Protein AF-A0A1V3XS95-F1 (afdb_monomer_lite)

pLDDT: mean 85.12, std 14.28, range [41.25, 98.44]

Foldseek 3Di:
DWDQPPWDQDPNFTDRQRLVFLLCVLLVQADPVVSGDGPPWDQVVVVVCVVVVNHDPDDGDTPVNVVLRVQQSVVVVVVDDPQVSSLVVCVVSVRPPPHDPPPDDYDDDPD

Structure (mmCIF, N/CA/C/O backbone):
data_AF-A0A1V3XS95-F1
#
_entry.id   AF-A0A1V3XS95-F1
#
loop_
_atom_site.group_PDB
_atom_site.id
_atom_site.type_symbol
_atom_site.label_atom_id
_atom_site.label_alt_id
_atom_site.label_comp_id
_atom_site.label_asym_id
_atom_site.label_entity_id
_atom_site.label_seq_id
_atom_site.pdbx_PDB_ins_code
_atom_site.Cartn_x
_atom_site.Cartn_y
_atom_site.Cartn_z
_atom_site.occupancy
_atom_site.B_iso_or_equiv
_atom_site.auth_seq_id
_atom_site.auth_comp_id
_atom_site.auth_asym_id
_atom_site.auth_atom_id
_atom_site.pdbx_PDB_model_num
ATOM 1 N N . MET A 1 1 ? 15.188 -8.512 -5.576 1.00 76.81 1 MET A N 1
ATOM 2 C CA . MET A 1 1 ? 14.268 -9.175 -4.629 1.00 76.81 1 MET A CA 1
ATOM 3 C C . MET A 1 1 ? 13.869 -8.161 -3.576 1.00 76.81 1 MET A C 1
ATOM 5 O O . MET A 1 1 ? 14.742 -7.409 -3.168 1.00 76.81 1 MET A O 1
ATOM 9 N N . VAL A 1 2 ? 12.596 -8.117 -3.190 1.00 85.25 2 VAL A N 1
ATOM 10 C CA . VAL A 1 2 ? 12.051 -7.158 -2.215 1.00 85.25 2 VAL A CA 1
ATOM 11 C C . VAL A 1 2 ? 11.585 -7.909 -0.972 1.00 85.25 2 VAL A C 1
ATOM 13 O O . VAL A 1 2 ? 10.981 -8.975 -1.107 1.00 85.25 2 VAL A O 1
ATOM 16 N N . ASN A 1 3 ? 11.908 -7.372 0.204 1.00 87.06 3 ASN A N 1
ATOM 17 C CA . ASN A 1 3 ? 11.528 -7.925 1.501 1.00 87.06 3 ASN A CA 1
ATOM 18 C C . ASN A 1 3 ? 9.997 -7.958 1.671 1.00 87.06 3 ASN A C 1
ATOM 20 O O . ASN A 1 3 ? 9.278 -7.140 1.104 1.00 87.06 3 ASN A O 1
ATOM 24 N N . ILE A 1 4 ? 9.523 -8.957 2.418 1.00 89.50 4 ILE A N 1
ATOM 25 C CA . ILE A 1 4 ? 8.105 -9.165 2.758 1.00 89.50 4 ILE A CA 1
ATOM 26 C C . ILE A 1 4 ? 7.895 -9.369 4.267 1.00 89.50 4 ILE A C 1
ATOM 28 O O . ILE A 1 4 ? 6.797 -9.717 4.694 1.00 89.50 4 ILE A O 1
ATOM 32 N N . GLY A 1 5 ? 8.952 -9.221 5.077 1.00 88.69 5 GLY A N 1
ATOM 33 C CA . GLY A 1 5 ? 8.897 -9.399 6.530 1.00 88.69 5 GLY A CA 1
ATOM 34 C C . GLY A 1 5 ? 8.003 -8.371 7.222 1.00 88.69 5 GLY A C 1
ATOM 35 O O . GLY A 1 5 ? 7.380 -8.698 8.226 1.00 88.69 5 GLY A O 1
ATOM 36 N N . ASP A 1 6 ? 7.877 -7.183 6.628 1.00 88.75 6 ASP A N 1
ATOM 37 C CA . ASP A 1 6 ? 7.039 -6.089 7.132 1.00 88.75 6 ASP A CA 1
ATOM 38 C C . ASP A 1 6 ? 5.622 -6.100 6.539 1.00 88.75 6 ASP A C 1
ATOM 40 O O . ASP A 1 6 ? 4.821 -5.192 6.774 1.00 88.75 6 ASP A O 1
ATOM 44 N N . ASP A 1 7 ? 5.278 -7.122 5.752 1.00 93.31 7 ASP A N 1
ATOM 45 C CA . ASP A 1 7 ? 3.938 -7.227 5.205 1.00 93.31 7 ASP A CA 1
ATOM 46 C C . ASP A 1 7 ? 2.920 -7.623 6.291 1.00 93.31 7 ASP A C 1
ATOM 48 O O . ASP A 1 7 ? 2.964 -8.729 6.844 1.00 93.31 7 ASP A O 1
ATOM 52 N N . ALA A 1 8 ? 1.870 -6.825 6.472 1.00 92.94 8 ALA A N 1
ATOM 53 C CA . ALA A 1 8 ? 0.844 -7.074 7.482 1.00 92.94 8 ALA A CA 1
ATOM 54 C C . ALA A 1 8 ? -0.580 -7.034 6.925 1.00 92.94 8 ALA A C 1
ATOM 56 O O . ALA A 1 8 ? -0.842 -6.587 5.807 1.00 92.94 8 ALA A O 1
ATOM 57 N N . TRP A 1 9 ? -1.516 -7.537 7.727 1.00 92.75 9 TRP A N 1
ATOM 58 C CA . TRP A 1 9 ? -2.938 -7.277 7.547 1.00 92.75 9 TRP A CA 1
ATOM 59 C C . TRP A 1 9 ? -3.347 -6.131 8.471 1.00 92.75 9 TRP A C 1
ATOM 61 O O . TRP A 1 9 ? -3.247 -6.266 9.686 1.00 92.75 9 TRP A O 1
ATOM 71 N N . ILE A 1 10 ? -3.804 -5.019 7.899 1.00 91.06 10 ILE A N 1
ATOM 72 C CA . ILE A 1 10 ? -4.193 -3.803 8.627 1.00 91.06 10 ILE A CA 1
ATOM 73 C C . ILE A 1 10 ? -5.602 -3.423 8.182 1.00 91.06 10 ILE A C 1
ATOM 75 O O . ILE A 1 10 ? -5.862 -3.303 6.988 1.00 91.06 10 ILE A O 1
ATOM 79 N N . HIS A 1 11 ? -6.538 -3.313 9.128 1.00 90.44 11 HIS A N 1
ATOM 80 C CA . HIS A 1 11 ? -7.967 -3.057 8.863 1.00 90.44 11 HIS A CA 1
ATOM 81 C C . HIS A 1 11 ? -8.577 -3.969 7.774 1.00 90.44 11 HIS A C 1
ATOM 83 O O . HIS A 1 11 ? -9.417 -3.559 6.978 1.00 90.44 11 HIS A O 1
ATOM 89 N N . GLY A 1 12 ? -8.131 -5.230 7.713 1.00 91.88 12 GLY A N 1
ATOM 90 C CA . GLY A 1 12 ? -8.591 -6.206 6.718 1.00 91.88 12 GLY A CA 1
ATOM 91 C C . GLY A 1 12 ? -7.980 -6.052 5.319 1.00 91.88 12 GLY A C 1
ATOM 92 O O . GLY A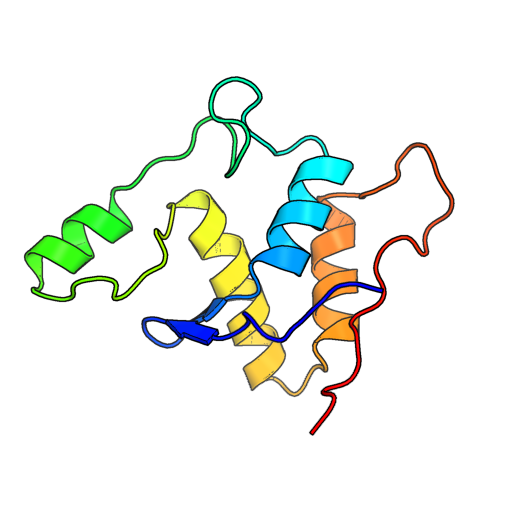 1 12 ? -8.375 -6.789 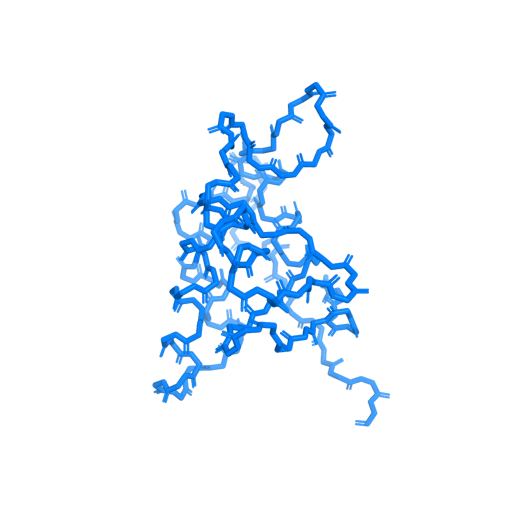4.410 1.00 91.88 12 GLY A O 1
ATOM 93 N N . LEU A 1 13 ? -7.013 -5.148 5.149 1.00 94.62 13 LEU A N 1
ATOM 94 C CA . LEU A 1 13 ? -6.253 -4.916 3.923 1.00 94.62 13 LEU A CA 1
ATOM 95 C C . LEU A 1 13 ? -4.844 -5.499 4.035 1.00 94.62 13 LEU A C 1
ATOM 97 O O . LEU A 1 13 ? -4.258 -5.529 5.114 1.00 94.62 13 LEU A O 1
ATOM 101 N N . ARG A 1 14 ? -4.288 -5.958 2.911 1.00 95.88 14 ARG A N 1
ATOM 102 C CA . ARG A 1 14 ? -2.912 -6.446 2.837 1.00 95.88 14 ARG A CA 1
ATOM 103 C C . ARG A 1 14 ? -2.000 -5.276 2.497 1.00 95.88 14 ARG A C 1
ATOM 105 O O . ARG A 1 14 ? -2.068 -4.733 1.393 1.00 95.88 14 ARG A O 1
ATOM 112 N N . VAL A 1 15 ? -1.116 -4.949 3.424 1.00 94.12 15 VAL A N 1
ATOM 113 C CA . VAL A 1 15 ? -0.118 -3.889 3.289 1.00 94.12 15 VAL A CA 1
ATOM 114 C C . VAL A 1 15 ? 1.244 -4.542 3.062 1.00 94.12 15 VAL A C 1
ATOM 116 O O . VAL A 1 15 ? 1.583 -5.491 3.767 1.00 94.12 15 VAL A O 1
ATOM 119 N N . CYS A 1 16 ? 1.991 -4.066 2.063 1.00 94.62 16 CYS A N 1
ATOM 120 C CA . CYS A 1 16 ? 3.320 -4.575 1.705 1.00 94.62 16 CYS A CA 1
ATOM 121 C C . CYS A 1 16 ? 4.289 -3.388 1.539 1.00 94.62 16 CYS A C 1
ATOM 123 O O . CYS A 1 16 ? 4.558 -2.987 0.401 1.00 94.62 16 CYS A O 1
ATOM 125 N N . PRO A 1 17 ? 4.774 -2.786 2.643 1.00 91.94 17 PRO A N 1
ATOM 126 C CA . PRO A 1 17 ? 5.417 -1.470 2.621 1.00 91.94 17 PRO A CA 1
ATOM 127 C C . PRO A 1 17 ? 6.629 -1.378 1.692 1.00 91.94 17 PRO A C 1
ATOM 129 O O . PRO A 1 17 ? 6.770 -0.397 0.964 1.00 91.94 17 PRO A O 1
ATOM 132 N N . ASP A 1 18 ? 7.478 -2.406 1.661 1.00 91.00 18 ASP A N 1
ATOM 133 C CA . ASP A 1 18 ? 8.694 -2.398 0.841 1.00 91.00 18 ASP A CA 1
ATOM 134 C C . ASP A 1 18 ? 8.390 -2.554 -0.651 1.00 91.00 18 ASP A C 1
ATOM 136 O O . ASP A 1 18 ? 8.991 -1.882 -1.495 1.00 91.00 18 ASP A O 1
ATOM 140 N N . LEU A 1 19 ? 7.415 -3.405 -0.990 1.00 92.31 19 LEU A N 1
ATOM 141 C CA . LEU A 1 19 ? 6.923 -3.534 -2.362 1.00 92.31 19 LEU A CA 1
ATOM 142 C C . LEU A 1 19 ? 6.282 -2.226 -2.832 1.00 92.31 19 LEU A C 1
ATOM 144 O O . LEU A 1 19 ? 6.550 -1.785 -3.945 1.00 92.31 19 LEU A O 1
ATOM 148 N N . ASP A 1 20 ? 5.487 -1.580 -1.987 1.00 92.81 20 ASP A N 1
ATOM 149 C CA . ASP A 1 20 ? 4.834 -0.315 -2.321 1.00 92.81 20 ASP A CA 1
ATOM 150 C C . ASP A 1 20 ? 5.858 0.816 -2.465 1.00 92.81 20 ASP A C 1
ATOM 152 O O . ASP A 1 20 ? 5.887 1.507 -3.485 1.00 92.81 20 ASP A O 1
ATOM 156 N N . THR A 1 21 ? 6.794 0.926 -1.521 1.00 90.44 21 THR A N 1
ATOM 157 C CA . THR A 1 21 ? 7.866 1.929 -1.543 1.00 90.44 21 THR A CA 1
ATOM 158 C C . THR A 1 21 ? 8.713 1.815 -2.800 1.00 90.44 21 THR A C 1
ATOM 160 O O . THR A 1 21 ? 8.891 2.803 -3.518 1.00 90.44 21 THR A O 1
ATOM 163 N N . CYS A 1 22 ? 9.221 0.624 -3.119 1.00 90.44 22 CYS A N 1
ATOM 164 C CA . CYS A 1 22 ? 10.034 0.453 -4.314 1.00 90.44 22 CYS A CA 1
ATOM 165 C C . CYS A 1 22 ? 9.209 0.707 -5.598 1.00 90.44 22 CYS A C 1
ATOM 167 O O . CYS A 1 22 ? 9.744 1.261 -6.559 1.00 90.44 22 CYS A O 1
ATOM 169 N N . MET A 1 23 ? 7.915 0.361 -5.624 1.00 92.00 23 MET A N 1
ATOM 170 C CA . MET A 1 23 ? 7.051 0.523 -6.798 1.00 92.00 23 MET A CA 1
ATOM 171 C C . MET A 1 23 ? 6.779 2.002 -7.062 1.00 92.00 23 MET A C 1
ATOM 173 O O . MET A 1 23 ? 6.976 2.476 -8.181 1.00 92.00 23 MET A O 1
ATOM 177 N N . TYR A 1 24 ? 6.389 2.750 -6.029 1.00 92.00 24 TYR A N 1
ATOM 178 C CA . TYR A 1 24 ? 6.138 4.184 -6.132 1.00 92.00 24 TYR A CA 1
ATOM 179 C C . TYR A 1 24 ? 7.424 4.960 -6.416 1.00 92.00 24 TYR A C 1
ATOM 181 O O . TYR A 1 24 ? 7.406 5.881 -7.231 1.00 92.00 24 TYR A O 1
ATOM 189 N N . THR A 1 25 ? 8.548 4.586 -5.794 1.00 89.44 25 THR A N 1
ATOM 190 C CA . THR A 1 25 ? 9.835 5.273 -5.998 1.00 89.44 25 THR A CA 1
ATOM 191 C C . THR A 1 25 ? 10.289 5.138 -7.447 1.00 89.44 25 THR A C 1
ATOM 193 O O . THR A 1 25 ? 10.565 6.131 -8.116 1.00 89.44 25 THR A O 1
ATOM 196 N N . LEU A 1 26 ? 10.308 3.909 -7.970 1.00 89.06 26 LEU A N 1
ATOM 197 C CA . LEU A 1 26 ? 10.764 3.635 -9.334 1.00 89.06 26 LEU A CA 1
ATOM 198 C C . LEU A 1 26 ? 9.739 4.041 -10.405 1.00 89.06 26 LEU A C 1
ATOM 200 O O . LEU A 1 26 ? 10.115 4.229 -11.563 1.00 89.06 26 LEU A O 1
ATOM 204 N N . GLY A 1 27 ? 8.463 4.162 -10.034 1.00 88.81 27 GLY A N 1
ATOM 205 C CA . GLY A 1 27 ? 7.379 4.652 -10.887 1.00 88.81 27 GLY A CA 1
ATOM 206 C C . GLY A 1 27 ? 7.176 6.172 -10.848 1.00 88.81 27 GLY A C 1
ATOM 207 O O . GLY A 1 27 ? 6.278 6.677 -11.517 1.00 88.81 27 GLY A O 1
ATOM 208 N N . GLY A 1 28 ? 7.977 6.912 -10.070 1.00 89.25 28 GLY A N 1
ATOM 209 C CA . GLY A 1 28 ? 7.886 8.375 -9.962 1.00 89.25 28 GLY A CA 1
ATOM 210 C C . GLY A 1 28 ? 6.668 8.895 -9.185 1.00 89.25 28 GLY A C 1
ATOM 211 O O . GLY A 1 28 ? 6.292 10.054 -9.346 1.00 89.25 28 GLY A O 1
ATOM 212 N N . GLY A 1 29 ? 6.041 8.047 -8.366 1.00 88.81 29 GLY A N 1
ATOM 213 C CA . GLY A 1 29 ? 4.863 8.371 -7.556 1.00 88.81 29 GLY A CA 1
ATOM 214 C C . GLY A 1 29 ? 5.155 8.968 -6.184 1.00 88.81 29 GLY A C 1
ATOM 215 O O . GLY A 1 29 ? 4.257 9.561 -5.588 1.00 88.81 29 GLY A O 1
ATOM 216 N N . VAL A 1 30 ? 6.388 8.817 -5.690 1.00 90.00 30 VAL A N 1
ATOM 217 C CA . VAL A 1 30 ? 6.764 9.290 -4.351 1.00 90.00 30 VAL A CA 1
ATOM 218 C C . VAL A 1 30 ? 6.730 10.815 -4.267 1.00 90.00 30 VAL A C 1
ATOM 220 O O . VAL A 1 30 ? 7.171 11.516 -5.184 1.00 90.00 30 VAL A O 1
ATOM 223 N N . ASP A 1 31 ? 6.221 11.330 -3.148 1.00 89.25 31 ASP A N 1
ATOM 224 C CA . ASP A 1 31 ? 6.329 12.740 -2.783 1.00 89.25 31 ASP A CA 1
ATOM 225 C C . ASP A 1 31 ? 7.808 13.110 -2.524 1.00 89.25 31 ASP A C 1
ATOM 227 O O . ASP A 1 31 ? 8.403 12.625 -1.555 1.00 89.25 31 ASP A O 1
ATOM 231 N N . PRO A 1 32 ? 8.428 13.977 -3.350 1.00 86.00 32 PRO A N 1
ATOM 232 C CA . PRO A 1 32 ? 9.838 14.323 -3.200 1.00 86.00 32 PRO A CA 1
ATOM 233 C C . PRO A 1 32 ? 10.127 15.186 -1.964 1.00 86.00 32 PRO A C 1
ATOM 235 O O . PRO A 1 32 ? 11.273 15.235 -1.529 1.00 86.00 32 PRO A O 1
ATOM 238 N N . GLN A 1 33 ? 9.129 15.883 -1.408 1.00 86.88 33 GLN A N 1
ATOM 239 C CA . GLN A 1 33 ? 9.307 16.707 -0.210 1.00 86.88 33 GLN A CA 1
ATOM 240 C C . GLN A 1 33 ? 9.247 15.856 1.055 1.00 86.88 33 GLN A C 1
ATOM 242 O O . GLN A 1 33 ? 10.041 16.047 1.974 1.00 86.88 33 GLN A O 1
ATOM 247 N N . ARG A 1 34 ? 8.308 14.908 1.099 1.00 83.56 34 ARG A N 1
ATOM 248 C CA . ARG A 1 34 ? 8.125 14.014 2.250 1.00 83.56 34 ARG A CA 1
ATOM 249 C C . ARG A 1 34 ? 9.121 12.855 2.256 1.00 83.56 34 ARG A C 1
ATOM 251 O O . ARG A 1 34 ? 9.462 12.348 3.320 1.00 83.56 34 ARG A O 1
ATOM 258 N N . GLY A 1 35 ? 9.578 12.442 1.073 1.00 81.75 35 GLY A N 1
ATOM 259 C CA . GLY A 1 35 ? 10.504 11.326 0.874 1.00 81.75 35 GLY A CA 1
ATOM 260 C C . GLY A 1 35 ? 9.847 9.943 0.918 1.00 81.75 35 GLY A C 1
ATOM 261 O O . GLY A 1 35 ? 10.537 8.943 0.744 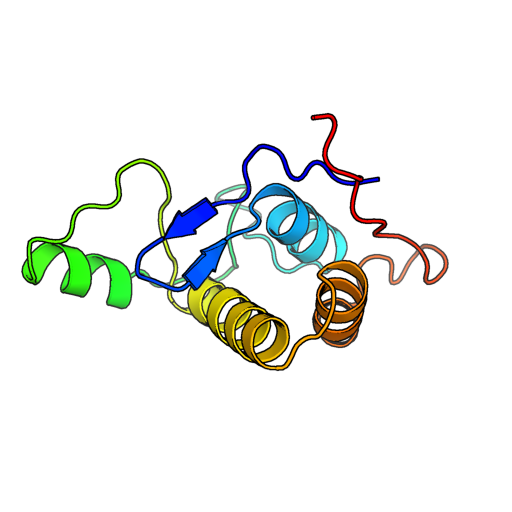1.00 81.75 35 GLY A O 1
ATOM 262 N N . TRP A 1 36 ? 8.533 9.869 1.140 1.00 83.00 36 TRP A N 1
ATOM 263 C CA . TRP A 1 36 ? 7.743 8.638 1.198 1.00 83.00 36 TRP A CA 1
ATOM 264 C C . TRP A 1 36 ? 6.264 8.932 0.909 1.00 83.00 36 TRP A C 1
ATOM 266 O O . TRP A 1 36 ? 5.823 10.079 1.007 1.00 83.00 36 TRP A O 1
ATOM 276 N N . GLY A 1 37 ? 5.493 7.889 0.579 1.00 84.19 37 GLY A N 1
ATOM 277 C CA . GLY A 1 37 ? 4.069 8.009 0.244 1.00 84.19 37 GLY A CA 1
ATOM 278 C C . GLY A 1 37 ? 3.812 8.702 -1.100 1.00 84.19 37 GLY A C 1
ATOM 279 O O . GLY A 1 37 ? 4.742 9.150 -1.772 1.00 84.19 37 GLY A O 1
ATOM 280 N N . HIS A 1 38 ? 2.546 8.763 -1.518 1.00 88.06 38 HIS A N 1
ATOM 281 C CA . HIS A 1 38 ? 2.158 9.398 -2.783 1.00 88.06 38 HIS A CA 1
ATOM 282 C C . HIS A 1 38 ? 2.296 10.919 -2.729 1.00 88.06 38 HIS A C 1
ATOM 284 O O . HIS A 1 38 ? 2.058 11.544 -1.696 1.00 88.06 38 HIS A O 1
ATOM 290 N N . ARG A 1 39 ? 2.589 11.533 -3.879 1.00 87.31 39 ARG A N 1
ATOM 291 C CA . ARG A 1 39 ? 2.361 12.972 -4.067 1.00 87.31 39 ARG A CA 1
ATOM 292 C C . ARG A 1 39 ? 0.867 13.292 -3.965 1.00 87.31 39 ARG A C 1
ATOM 294 O O . ARG A 1 39 ? 0.035 12.522 -4.446 1.00 87.31 39 ARG A O 1
ATOM 301 N N . ASP A 1 40 ? 0.553 14.452 -3.389 1.00 88.31 40 ASP A N 1
ATOM 302 C CA . ASP A 1 40 ? -0.819 14.945 -3.211 1.00 88.31 40 ASP A CA 1
ATOM 303 C C . ASP A 1 40 ? -1.700 13.927 -2.46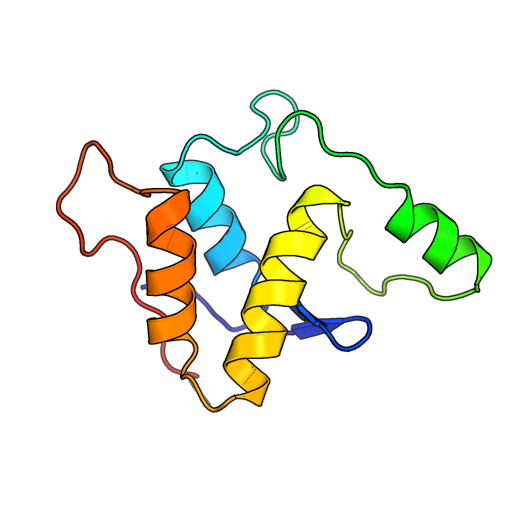4 1.00 88.31 40 ASP A C 1
ATOM 305 O O . ASP A 1 40 ? -2.858 13.694 -2.826 1.00 88.31 40 ASP A O 1
ATOM 309 N N . GLU A 1 41 ? -1.102 13.260 -1.471 1.00 93.31 41 GLU A N 1
ATOM 310 C CA . GLU A 1 41 ? -1.777 12.305 -0.598 1.00 93.31 41 GLU A CA 1
ATOM 311 C C . GLU A 1 41 ? -2.634 13.017 0.450 1.00 93.31 41 GLU A C 1
ATOM 313 O O . GLU A 1 41 ? -2.187 13.982 1.082 1.00 93.31 41 GLU A O 1
ATOM 318 N N . THR A 1 42 ? -3.835 12.488 0.664 1.00 95.06 42 THR A N 1
ATOM 319 C CA . THR A 1 42 ? -4.760 12.903 1.723 1.00 95.06 42 THR A CA 1
ATOM 320 C C . THR A 1 42 ? -4.904 11.792 2.765 1.00 95.06 42 THR A C 1
ATOM 322 O O . THR A 1 42 ? -4.466 10.659 2.559 1.00 95.06 42 THR A O 1
ATOM 325 N N . TRP A 1 43 ? -5.458 12.131 3.928 1.00 92.94 43 TRP A N 1
ATOM 326 C CA . TRP A 1 43 ? -5.491 11.253 5.103 1.00 92.94 43 TRP A CA 1
ATOM 327 C C . TRP A 1 43 ? -6.896 11.104 5.692 1.00 92.94 43 TRP A C 1
ATOM 329 O O . TRP A 1 43 ? -7.040 10.766 6.865 1.00 92.94 43 TRP A O 1
ATOM 339 N N . HIS A 1 44 ? -7.936 11.350 4.897 1.00 94.31 44 HIS A N 1
ATOM 340 C CA . HIS A 1 44 ? -9.302 11.434 5.405 1.00 94.31 44 HIS A CA 1
ATOM 341 C C . HIS A 1 44 ? -9.814 10.089 5.910 1.00 94.31 44 HIS A C 1
ATOM 343 O O . HIS A 1 44 ? -10.428 10.024 6.971 1.00 94.31 44 HIS A O 1
ATOM 349 N N . ALA A 1 45 ? -9.511 8.989 5.216 1.00 91.69 45 ALA A N 1
ATOM 350 C CA . ALA A 1 45 ? -9.893 7.665 5.695 1.00 91.69 45 ALA A CA 1
ATOM 351 C C . ALA A 1 45 ? -9.219 7.332 7.033 1.00 91.69 45 ALA A C 1
ATOM 353 O O . ALA A 1 45 ? -9.851 6.763 7.920 1.00 91.69 45 ALA A O 1
ATOM 354 N N . LYS A 1 46 ? -7.950 7.717 7.207 1.00 90.50 46 LYS A N 1
ATOM 355 C CA . LYS A 1 46 ? -7.230 7.554 8.476 1.00 90.50 46 LYS A CA 1
ATOM 356 C C . LYS A 1 46 ? -7.858 8.395 9.593 1.00 90.50 46 LYS A C 1
ATOM 358 O O . LYS A 1 46 ? -7.992 7.898 10.709 1.00 90.50 46 LYS A O 1
ATOM 363 N N . GLU A 1 47 ? -8.218 9.644 9.311 1.00 91.75 47 GLU A N 1
ATOM 364 C CA . GLU A 1 47 ? -8.892 10.534 10.268 1.00 91.75 47 GLU A CA 1
ATOM 365 C C . GLU A 1 47 ? -10.233 9.940 10.723 1.00 91.75 47 GLU A C 1
ATOM 367 O O . GLU A 1 47 ? -10.474 9.808 11.922 1.00 91.75 47 GLU A O 1
ATOM 372 N N . GLU A 1 48 ? -11.055 9.469 9.785 1.00 93.50 48 GLU A N 1
ATOM 373 C CA . GLU A 1 48 ? -12.327 8.814 10.101 1.00 93.50 48 GLU A CA 1
ATOM 374 C C . GLU A 1 48 ? -12.130 7.511 10.885 1.00 93.50 48 GLU A C 1
ATOM 376 O O . GLU A 1 48 ? -12.825 7.274 11.871 1.00 93.50 48 GLU A O 1
ATOM 381 N N . LEU A 1 49 ? -11.146 6.678 10.523 1.00 89.81 49 LEU A N 1
ATOM 382 C CA . LEU A 1 49 ? -10.807 5.474 11.294 1.00 89.81 49 LEU A CA 1
ATOM 383 C C . LEU A 1 49 ? -10.465 5.813 12.752 1.00 89.81 49 LEU A C 1
ATOM 385 O O . LEU A 1 49 ? -10.943 5.136 13.667 1.00 89.81 49 LEU A O 1
ATOM 389 N N . ALA A 1 50 ? -9.718 6.896 12.979 1.00 88.75 50 ALA A N 1
ATOM 390 C CA . ALA A 1 50 ? -9.430 7.377 14.324 1.00 88.75 50 ALA A CA 1
ATOM 391 C C . ALA A 1 50 ? -10.702 7.845 15.055 1.00 88.75 50 ALA A C 1
ATOM 393 O O . ALA A 1 50 ? -10.856 7.553 16.243 1.00 88.75 50 ALA A O 1
ATOM 394 N N . HIS A 1 51 ? -11.641 8.502 14.362 1.00 91.50 51 HIS A N 1
ATOM 395 C CA . HIS A 1 51 ? -12.951 8.868 14.917 1.00 91.50 51 HIS A CA 1
ATOM 396 C C . HIS A 1 51 ? -13.817 7.652 15.273 1.00 91.50 51 HIS A C 1
ATOM 398 O O . HIS A 1 51 ? -14.527 7.685 16.278 1.00 91.50 51 HIS A O 1
ATOM 404 N N . TYR A 1 52 ? -13.694 6.547 14.534 1.00 91.25 52 TYR A N 1
ATOM 405 C CA . TYR A 1 52 ? -14.292 5.257 14.897 1.00 91.25 52 TYR A CA 1
ATOM 406 C C . TYR A 1 52 ? -13.575 4.546 16.060 1.00 91.25 52 TYR A C 1
ATOM 408 O O . TYR A 1 52 ? -13.978 3.449 16.449 1.00 91.25 52 TYR A O 1
ATOM 416 N N . GLY A 1 53 ? -12.524 5.140 16.635 1.00 89.31 53 GLY A N 1
ATOM 417 C CA . GLY A 1 53 ? -11.744 4.550 17.725 1.00 89.31 53 GLY A CA 1
ATOM 418 C C . GLY A 1 53 ? -10.769 3.464 17.267 1.00 89.31 53 GLY A C 1
ATOM 419 O O . GLY A 1 53 ? -10.225 2.739 18.098 1.00 89.31 53 GLY A O 1
ATOM 420 N N . VAL A 1 54 ? -10.532 3.350 15.958 1.00 84.38 54 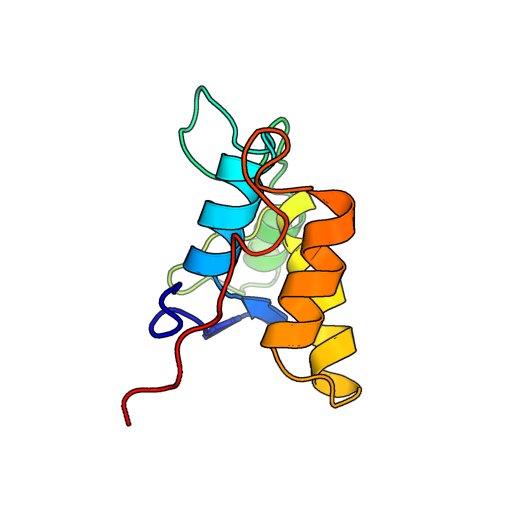VAL A N 1
ATOM 421 C CA . VAL A 1 54 ? -9.581 2.410 15.369 1.00 84.38 54 VAL A CA 1
ATOM 422 C C . VAL A 1 54 ? -8.249 3.135 15.198 1.00 84.38 54 VAL A C 1
ATOM 424 O O . VAL A 1 54 ? -8.068 3.938 14.287 1.00 84.38 54 VAL A O 1
ATOM 427 N N . GLN A 1 55 ? -7.307 2.881 16.100 1.00 66.62 55 GLN A N 1
ATOM 428 C CA . GLN A 1 55 ? -5.954 3.427 15.991 1.00 66.62 55 GLN A CA 1
ATOM 429 C C . GLN A 1 55 ? -5.112 2.526 15.076 1.00 66.62 55 GLN A C 1
ATOM 431 O O . GLN A 1 55 ? -5.261 1.304 15.134 1.00 66.62 55 GLN A O 1
ATOM 436 N N . PRO A 1 56 ? -4.227 3.070 14.228 1.00 60.94 56 PRO A N 1
ATOM 437 C CA . PRO A 1 56 ? -3.199 2.249 13.620 1.00 60.94 56 PRO A CA 1
ATOM 438 C C . PRO A 1 56 ? -2.087 1.966 14.635 1.00 60.94 56 PRO A C 1
ATOM 440 O O . PRO A 1 56 ? -1.586 2.873 15.298 1.00 60.94 56 PRO A O 1
ATOM 443 N N . ASP A 1 57 ? -1.659 0.708 14.689 1.00 59.62 57 ASP A N 1
ATOM 444 C CA . ASP A 1 57 ? -0.631 0.243 15.623 1.00 59.62 57 ASP A CA 1
ATOM 445 C C . ASP A 1 57 ? 0.799 0.645 15.197 1.00 59.62 57 ASP A C 1
ATOM 447 O O . ASP A 1 57 ? 1.697 0.662 16.035 1.00 59.62 57 ASP A O 1
ATOM 451 N N . TRP A 1 58 ? 1.033 0.981 13.913 1.00 69.44 58 TRP A N 1
ATOM 452 C CA . TRP A 1 58 ? 2.366 1.372 13.397 1.00 69.44 58 TRP A CA 1
ATOM 453 C C . TRP A 1 58 ? 2.417 1.951 11.959 1.00 69.44 58 TRP A C 1
ATOM 455 O O . TRP A 1 58 ? 3.418 2.575 11.607 1.00 69.44 58 TRP A O 1
ATOM 465 N N . PHE A 1 59 ? 1.385 1.777 11.116 1.00 70.81 59 PHE A N 1
ATOM 466 C CA . PHE A 1 59 ? 1.388 2.211 9.703 1.00 70.81 59 PHE A CA 1
ATOM 467 C C . PHE A 1 59 ? 0.302 3.251 9.407 1.00 70.81 59 PHE A C 1
ATOM 469 O O . PHE A 1 59 ? -0.835 3.116 9.857 1.00 70.81 59 PHE A O 1
ATOM 476 N N . GLN A 1 60 ? 0.626 4.281 8.624 1.00 79.94 60 GLN A N 1
ATOM 477 C CA . GLN A 1 60 ? -0.344 5.301 8.227 1.00 79.94 60 GLN A CA 1
ATOM 478 C C . GLN A 1 60 ? -0.885 4.994 6.827 1.00 79.94 60 GLN A C 1
ATOM 480 O O . GLN A 1 60 ? -0.112 4.900 5.881 1.00 79.94 60 GLN A O 1
ATOM 485 N N . LEU A 1 61 ? -2.210 4.915 6.691 1.00 83.69 61 LEU A N 1
ATOM 486 C CA . LEU A 1 61 ? -2.889 4.661 5.418 1.00 83.69 61 LEU A CA 1
ATOM 487 C C . LEU A 1 61 ? -3.355 5.966 4.768 1.00 83.69 61 LEU A C 1
ATOM 489 O O . LEU A 1 61 ? -4.284 6.603 5.263 1.00 83.69 61 LEU A O 1
ATOM 493 N N . GLY A 1 62 ? -2.687 6.362 3.687 1.00 91.12 62 GLY A N 1
ATOM 494 C CA . GLY A 1 62 ? -3.124 7.474 2.844 1.00 91.12 62 GLY A CA 1
ATOM 495 C C . GLY A 1 62 ? -4.274 7.060 1.925 1.00 91.12 62 GLY A C 1
ATOM 496 O O . GLY A 1 62 ? -4.428 5.880 1.606 1.00 91.12 62 GLY A O 1
ATOM 497 N N . ASP A 1 63 ? -5.085 8.017 1.481 1.00 94.69 63 ASP A N 1
ATOM 498 C CA . ASP A 1 63 ? -6.276 7.735 0.673 1.00 94.69 63 ASP A CA 1
ATOM 499 C C . ASP A 1 63 ? -5.927 7.150 -0.711 1.00 94.69 63 ASP A C 1
ATOM 501 O O . ASP A 1 63 ? -6.616 6.254 -1.208 1.00 94.69 63 ASP A O 1
ATOM 505 N N . ARG A 1 64 ? -4.830 7.598 -1.336 1.00 95.06 64 ARG A N 1
ATOM 506 C CA . ARG A 1 64 ? -4.317 7.014 -2.588 1.00 95.06 64 ARG A CA 1
ATOM 507 C C . ARG A 1 64 ? -3.665 5.661 -2.339 1.00 95.06 64 ARG A C 1
ATOM 509 O O . ARG A 1 64 ? -3.837 4.755 -3.156 1.00 95.06 64 ARG A O 1
ATOM 516 N N . ASP A 1 65 ? -2.949 5.505 -1.230 1.00 93.81 65 ASP A N 1
ATOM 517 C CA . ASP A 1 65 ? -2.312 4.234 -0.872 1.00 93.81 65 ASP A CA 1
ATOM 518 C C . ASP A 1 65 ? -3.339 3.120 -0.601 1.00 93.81 65 ASP A C 1
ATOM 520 O O . ASP A 1 65 ? -3.178 1.979 -1.051 1.00 93.81 65 ASP A O 1
ATOM 524 N N . LEU A 1 66 ? -4.477 3.475 0.007 1.00 94.94 66 LEU A N 1
ATOM 525 C CA . LEU A 1 66 ? -5.615 2.574 0.198 1.00 94.94 66 LEU A CA 1
ATOM 526 C C . LEU A 1 66 ? -6.078 1.923 -1.109 1.00 94.94 66 LEU A C 1
ATOM 528 O O . LEU A 1 66 ? -6.443 0.746 -1.100 1.00 94.94 66 LEU A O 1
ATOM 532 N N . ALA A 1 67 ? -6.027 2.631 -2.241 1.00 96.62 67 ALA A N 1
ATOM 533 C CA . ALA A 1 67 ? -6.403 2.062 -3.534 1.00 96.62 67 ALA A CA 1
ATOM 534 C C . ALA A 1 67 ? -5.504 0.877 -3.925 1.00 96.62 67 ALA A C 1
ATOM 536 O O . ALA A 1 67 ? -6.004 -0.154 -4.386 1.00 96.62 67 ALA A O 1
ATOM 537 N N . THR A 1 68 ? -4.192 0.980 -3.695 1.00 96.75 68 THR A N 1
ATOM 538 C CA . THR A 1 68 ? -3.251 -0.120 -3.948 1.00 96.75 68 THR A CA 1
ATOM 539 C C . THR A 1 68 ? -3.568 -1.320 -3.062 1.00 96.75 68 THR A C 1
ATOM 541 O O . THR A 1 68 ? -3.612 -2.456 -3.544 1.00 96.75 68 THR A O 1
ATOM 544 N N . HIS A 1 69 ? -3.840 -1.087 -1.778 1.00 96.19 69 HIS A N 1
ATOM 545 C CA . HIS A 1 69 ? -4.142 -2.168 -0.844 1.00 96.19 69 HIS A CA 1
ATOM 546 C C . HIS A 1 69 ? -5.490 -2.836 -1.136 1.00 96.19 69 HIS A C 1
ATOM 548 O O . HIS A 1 69 ? -5.588 -4.059 -1.053 1.00 96.19 69 HIS A O 1
ATOM 554 N N . LEU A 1 70 ? -6.509 -2.073 -1.546 1.00 97.94 70 LEU A N 1
ATOM 555 C CA . LEU A 1 70 ? -7.804 -2.608 -1.977 1.00 97.94 70 LEU A CA 1
ATOM 556 C C . LEU A 1 70 ? -7.645 -3.553 -3.173 1.00 97.94 70 LEU A C 1
ATOM 558 O O . LEU A 1 70 ? -8.111 -4.694 -3.115 1.00 97.94 70 LEU A O 1
ATOM 562 N N . VAL A 1 71 ? -6.934 -3.116 -4.219 1.00 97.94 71 VAL A N 1
ATOM 563 C CA . VAL A 1 71 ? -6.665 -3.943 -5.409 1.00 97.94 71 VAL A CA 1
ATOM 564 C C . VAL A 1 71 ? -5.886 -5.201 -5.025 1.00 97.94 71 VAL A C 1
ATOM 566 O O . VAL A 1 71 ? -6.292 -6.312 -5.377 1.00 97.94 71 VAL A O 1
ATOM 569 N N . ARG A 1 72 ? -4.809 -5.061 -4.240 1.00 97.94 72 ARG A N 1
ATOM 570 C CA . ARG A 1 72 ? -4.015 -6.202 -3.763 1.00 97.94 72 ARG A CA 1
ATOM 571 C C . ARG A 1 72 ? -4.868 -7.196 -2.984 1.00 97.94 72 ARG A C 1
ATOM 573 O O . ARG A 1 72 ? -4.815 -8.393 -3.255 1.00 97.94 72 ARG A O 1
ATOM 580 N N . THR A 1 73 ? -5.646 -6.722 -2.016 1.00 98.12 73 THR A N 1
ATOM 581 C CA . THR A 1 73 ? -6.485 -7.578 -1.175 1.00 98.12 73 THR A CA 1
ATOM 582 C C . THR A 1 73 ? -7.554 -8.291 -1.985 1.00 98.12 73 THR A C 1
ATOM 584 O O . THR A 1 73 ? -7.783 -9.479 -1.756 1.00 98.12 73 THR A O 1
ATOM 587 N N . GLN A 1 74 ? -8.180 -7.613 -2.949 1.00 98.44 74 GLN A N 1
ATOM 588 C CA . GLN A 1 74 ? -9.142 -8.243 -3.848 1.00 98.44 74 GLN A CA 1
ATOM 589 C C . GLN A 1 74 ? -8.496 -9.387 -4.638 1.00 98.44 74 GLN A C 1
ATOM 591 O O . GLN A 1 74 ? -9.039 -10.491 -4.671 1.00 98.44 74 GLN A O 1
ATOM 596 N N . MET A 1 75 ? -7.323 -9.156 -5.230 1.00 98.12 75 MET A N 1
ATOM 597 C CA . MET A 1 75 ? -6.627 -10.186 -6.001 1.00 98.12 75 MET A CA 1
ATOM 598 C C . MET A 1 75 ? -6.140 -11.345 -5.118 1.00 98.12 75 MET A C 1
ATOM 600 O O . MET A 1 75 ? -6.291 -12.503 -5.499 1.00 98.12 75 MET A O 1
ATOM 604 N N . LEU A 1 76 ? -5.635 -11.071 -3.910 1.00 97.88 76 LEU A N 1
ATOM 605 C CA . LEU A 1 76 ? -5.257 -12.128 -2.961 1.00 97.88 76 LEU A CA 1
ATOM 606 C C . LEU A 1 76 ? -6.450 -13.017 -2.609 1.00 97.88 76 LEU A C 1
ATOM 608 O O . LEU A 1 76 ? -6.335 -14.240 -2.619 1.00 97.88 76 LEU A O 1
ATOM 612 N N . ARG A 1 77 ? -7.614 -12.413 -2.342 1.00 97.62 77 ARG A N 1
ATOM 613 C CA . ARG A 1 77 ? -8.850 -13.156 -2.051 1.00 97.62 77 ARG A CA 1
ATOM 614 C C . ARG A 1 77 ? -9.354 -13.959 -3.251 1.00 97.62 77 ARG A C 1
ATOM 616 O O . ARG A 1 77 ? -9.996 -14.982 -3.055 1.00 97.62 77 ARG A O 1
ATOM 623 N N . ALA A 1 78 ? -9.032 -13.533 -4.471 1.00 98.12 78 ALA A N 1
ATOM 624 C CA . ALA A 1 78 ? -9.303 -14.279 -5.698 1.00 98.12 78 ALA A CA 1
ATOM 625 C C . ALA A 1 78 ? -8.259 -15.378 -6.002 1.00 98.12 78 ALA A C 1
ATOM 627 O O . ALA A 1 78 ? -8.352 -16.032 -7.037 1.00 98.12 78 ALA A O 1
ATOM 628 N N . GLY A 1 79 ? -7.283 -15.605 -5.114 1.00 97.81 79 GLY A N 1
ATOM 629 C CA . GLY A 1 79 ? -6.309 -16.696 -5.222 1.00 97.81 79 GLY A CA 1
ATOM 630 C C . GLY A 1 79 ? -5.049 -16.365 -6.024 1.00 97.81 79 GLY A C 1
ATOM 631 O O . GLY A 1 79 ? -4.228 -17.253 -6.254 1.00 97.81 79 GLY A O 1
ATOM 632 N N . TYR A 1 80 ? -4.857 -15.109 -6.438 1.00 96.88 80 TYR A N 1
ATOM 633 C CA . TYR A 1 80 ? -3.637 -14.710 -7.137 1.00 96.88 80 TYR A CA 1
ATOM 634 C C . TYR A 1 80 ? -2.446 -14.654 -6.162 1.00 96.88 80 TYR A C 1
ATOM 636 O O . TYR A 1 80 ? -2.569 -14.094 -5.070 1.00 96.88 80 TYR A O 1
ATOM 644 N N . PRO A 1 81 ? -1.266 -15.184 -6.532 1.00 95.50 81 PRO A N 1
ATOM 645 C CA . PRO A 1 81 ? -0.064 -15.057 -5.717 1.00 95.50 81 PRO A CA 1
ATOM 646 C C . PRO A 1 81 ? 0.467 -13.617 -5.733 1.00 95.50 81 PRO A C 1
ATOM 648 O O . PRO A 1 81 ? 0.357 -12.913 -6.739 1.00 95.50 81 PRO A O 1
ATOM 651 N N . LEU A 1 82 ? 1.131 -13.203 -4.647 1.00 93.31 82 LEU A N 1
ATOM 652 C CA . LEU A 1 82 ? 1.639 -11.833 -4.475 1.00 93.31 82 LEU A CA 1
ATOM 653 C C . LEU A 1 82 ? 2.537 -11.369 -5.635 1.00 93.31 82 LEU A C 1
ATOM 655 O O . LEU A 1 82 ? 2.477 -10.211 -6.022 1.00 93.31 82 LEU A O 1
ATOM 659 N N . SER A 1 83 ? 3.311 -12.269 -6.247 1.00 90.94 83 SER A N 1
ATOM 660 C CA . SER A 1 83 ? 4.140 -11.953 -7.417 1.00 90.94 83 SER A CA 1
ATOM 661 C C . SER A 1 83 ? 3.332 -11.501 -8.639 1.00 90.94 83 SER A C 1
ATOM 663 O O . SER A 1 83 ? 3.718 -10.537 -9.296 1.00 90.94 83 SER A O 1
ATOM 665 N N . GLN A 1 84 ? 2.204 -12.154 -8.933 1.00 93.88 84 GLN A N 1
ATOM 666 C CA . GLN A 1 84 ? 1.321 -11.765 -10.040 1.00 93.88 84 GLN A CA 1
ATOM 667 C C . GLN A 1 84 ? 0.597 -10.454 -9.736 1.00 93.88 84 GLN A C 1
ATOM 669 O O . GLN A 1 84 ? 0.422 -9.622 -10.621 1.00 93.88 84 GLN A O 1
ATOM 674 N N . ILE A 1 85 ? 0.227 -10.247 -8.474 1.00 95.75 85 ILE A N 1
ATOM 675 C CA . ILE A 1 85 ? -0.417 -9.012 -8.024 1.00 95.75 85 ILE A CA 1
ATOM 676 C C . ILE A 1 85 ? 0.540 -7.829 -8.156 1.00 95.75 85 ILE A C 1
ATOM 678 O O . ILE A 1 85 ? 0.172 -6.804 -8.722 1.00 95.75 85 ILE A O 1
ATOM 682 N N . THR A 1 86 ? 1.784 -7.979 -7.693 1.00 93.56 86 THR A N 1
ATOM 683 C CA . THR A 1 86 ? 2.824 -6.958 -7.857 1.00 93.56 86 THR A CA 1
ATOM 684 C C . THR A 1 86 ? 3.050 -6.643 -9.332 1.00 93.56 86 THR A C 1
ATOM 686 O O . THR A 1 86 ? 3.119 -5.469 -9.682 1.00 93.56 86 THR A O 1
ATOM 689 N N . ALA A 1 87 ? 3.099 -7.653 -10.208 1.00 90.69 87 ALA A N 1
ATOM 690 C CA . ALA A 1 87 ? 3.222 -7.432 -11.649 1.00 90.69 87 ALA A CA 1
ATOM 691 C C . ALA A 1 87 ? 2.045 -6.614 -12.216 1.00 90.69 87 ALA A C 1
ATOM 693 O O . ALA A 1 87 ? 2.275 -5.624 -12.904 1.00 90.69 87 ALA A O 1
ATOM 694 N N . ALA A 1 88 ? 0.805 -6.956 -11.854 1.00 93.56 88 ALA A N 1
ATOM 695 C CA . ALA A 1 88 ? -0.386 -6.228 -12.298 1.00 93.56 88 ALA A CA 1
ATOM 696 C C . ALA A 1 88 ? -0.413 -4.768 -11.805 1.00 93.56 88 ALA A C 1
ATOM 698 O O . ALA A 1 88 ? -0.751 -3.856 -12.557 1.00 93.56 88 ALA A O 1
ATOM 699 N N . LEU A 1 89 ? -0.016 -4.512 -10.553 1.00 94.75 89 LEU A N 1
ATOM 700 C CA . LEU A 1 89 ? 0.116 -3.146 -10.031 1.00 94.75 89 LEU A CA 1
ATOM 701 C C . LEU A 1 89 ? 1.233 -2.373 -10.756 1.00 94.75 89 LEU A C 1
ATOM 703 O O . LEU A 1 89 ? 1.082 -1.184 -11.057 1.00 94.75 89 LEU A O 1
ATOM 707 N N . CYS A 1 90 ? 2.333 -3.051 -11.093 1.00 93.06 90 CYS A N 1
ATOM 708 C CA . CYS A 1 90 ? 3.446 -2.472 -11.838 1.00 93.06 90 CYS A CA 1
ATOM 709 C C . CYS A 1 90 ? 3.080 -2.075 -13.276 1.00 93.06 90 CYS A C 1
ATOM 711 O O . CYS A 1 90 ? 3.748 -1.198 -13.814 1.00 93.06 90 CYS A O 1
ATOM 713 N N . ASP A 1 91 ? 2.024 -2.613 -13.892 1.00 91.62 91 ASP A N 1
ATOM 714 C CA . ASP A 1 91 ? 1.586 -2.164 -15.227 1.00 91.62 91 ASP A CA 1
ATOM 715 C C . ASP A 1 91 ? 1.159 -0.684 -15.230 1.00 91.62 91 ASP A C 1
ATOM 717 O O . ASP A 1 91 ? 1.417 0.053 -16.191 1.00 91.62 91 ASP A O 1
ATOM 721 N N . ARG A 1 92 ? 0.563 -0.218 -14.121 1.00 92.06 92 ARG A N 1
ATOM 722 C CA . ARG A 1 92 ? 0.229 1.198 -13.904 1.00 92.06 92 ARG A CA 1
ATOM 723 C C . ARG A 1 92 ? 1.482 2.031 -13.640 1.00 92.06 92 ARG A C 1
ATOM 725 O O . ARG A 1 92 ? 1.663 3.077 -14.259 1.00 92.06 92 ARG A O 1
ATOM 732 N N . TRP A 1 93 ? 2.308 1.594 -12.691 1.00 89.25 93 TRP A N 1
ATOM 733 C CA . TRP A 1 93 ? 3.440 2.379 -12.182 1.00 89.25 93 TRP A CA 1
ATOM 734 C C . TRP A 1 93 ? 4.659 2.365 -13.102 1.00 89.25 93 TRP A C 1
ATOM 736 O O . TRP A 1 93 ? 5.445 3.305 -13.104 1.00 89.25 93 TRP A O 1
ATOM 746 N N . GLN A 1 94 ? 4.802 1.308 -13.895 1.00 87.94 94 GLN A N 1
ATOM 747 C CA . GLN A 1 94 ? 5.926 1.038 -14.788 1.00 87.94 94 GLN A CA 1
ATOM 748 C C .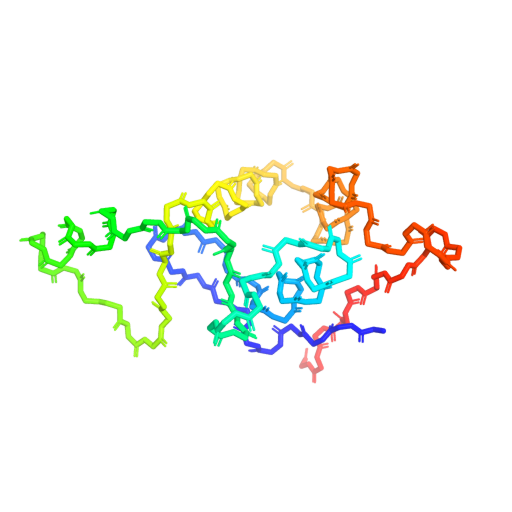 GLN A 1 94 ? 7.286 1.322 -14.128 1.00 87.94 94 GLN A C 1
ATOM 750 O O . GLN A 1 94 ? 8.087 2.093 -14.673 1.00 87.94 94 GLN A O 1
ATOM 755 N N . PRO A 1 95 ? 7.556 0.721 -12.950 1.00 75.38 95 PRO A N 1
ATOM 756 C CA . PRO A 1 95 ? 8.817 0.907 -12.254 1.00 75.38 95 PRO A CA 1
ATOM 757 C C . PRO A 1 95 ? 9.947 0.397 -13.149 1.00 75.38 95 PRO A C 1
ATOM 759 O O . PRO A 1 95 ? 10.001 -0.783 -13.496 1.00 75.38 95 PRO A O 1
ATOM 762 N N . GLY A 1 96 ? 10.827 1.302 -13.578 1.00 67.00 96 GLY A N 1
ATOM 763 C CA . GLY A 1 96 ? 11.873 0.968 -14.543 1.00 67.00 96 GLY A CA 1
ATOM 764 C C . GLY A 1 96 ? 11.578 1.353 -15.994 1.00 67.00 96 GLY A C 1
ATOM 765 O O . GLY A 1 96 ? 12.128 0.735 -16.895 1.00 67.00 96 GLY A O 1
ATOM 766 N N . ARG A 1 97 ? 10.853 2.444 -16.282 1.00 58.38 97 ARG A N 1
ATOM 767 C CA . ARG A 1 97 ? 10.887 3.067 -17.632 1.00 58.38 97 ARG A CA 1
ATOM 768 C C . ARG A 1 97 ? 12.306 3.443 -18.143 1.00 58.38 97 ARG A C 1
ATOM 770 O O . ARG A 1 97 ? 12.421 3.932 -19.261 1.00 58.38 97 ARG A O 1
ATOM 777 N N . GLY A 1 98 ? 13.376 3.168 -17.382 1.00 49.91 98 GLY A N 1
ATOM 778 C CA . GLY A 1 98 ? 14.780 3.171 -17.821 1.00 49.91 98 GLY A CA 1
ATOM 779 C C . GLY A 1 98 ? 15.558 1.846 -17.655 1.00 49.91 98 GLY A C 1
ATOM 780 O O . GLY A 1 98 ? 16.758 1.840 -17.902 1.00 49.91 98 GLY A O 1
ATOM 781 N N . CYS A 1 99 ? 14.940 0.731 -17.236 1.00 41.25 99 CYS A N 1
ATOM 782 C CA . CYS A 1 99 ? 15.613 -0.565 -17.037 1.00 41.25 99 CYS A CA 1
ATOM 783 C C . CYS A 1 99 ? 14.654 -1.746 -17.321 1.00 41.25 99 CYS A C 1
ATOM 785 O O . CYS A 1 99 ? 13.482 -1.687 -16.968 1.00 41.25 99 CYS A O 1
ATOM 787 N N . SER A 1 100 ? 15.116 -2.810 -17.992 1.00 41.94 100 SER A N 1
ATOM 788 C CA . SER A 1 100 ? 14.274 -3.897 -18.544 1.00 41.94 100 SER A CA 1
ATOM 789 C C . SER A 1 100 ? 13.238 -4.475 -17.556 1.00 41.94 100 SER A C 1
ATOM 791 O O . SER A 1 100 ? 13.565 -4.654 -16.387 1.00 41.94 100 SER A O 1
ATOM 793 N N . ARG A 1 101 ? 12.041 -4.824 -18.073 1.00 48.81 101 ARG A N 1
ATOM 794 C CA . ARG A 1 101 ? 10.733 -5.212 -17.461 1.00 48.81 101 ARG A CA 1
ATOM 795 C C . ARG A 1 101 ? 10.674 -6.163 -16.233 1.00 48.81 101 ARG A C 1
ATOM 797 O O . ARG A 1 101 ? 9.585 -6.594 -15.875 1.00 48.81 101 ARG A O 1
ATOM 804 N N . SER A 1 102 ? 11.772 -6.476 -15.552 1.00 51.47 102 SER A N 1
ATOM 805 C CA . SER A 1 102 ? 11.844 -7.480 -14.473 1.00 51.47 102 SER A CA 1
ATOM 806 C C . SER A 1 102 ? 12.169 -6.904 -13.085 1.00 51.47 102 SER A C 1
ATOM 808 O O . SER A 1 102 ? 12.663 -7.627 -12.224 1.00 51.47 102 SER A O 1
ATOM 810 N N . ALA A 1 103 ? 11.937 -5.610 -12.843 1.00 53.34 103 ALA A N 1
ATOM 811 C CA . ALA A 1 103 ? 12.544 -4.902 -11.709 1.00 53.34 103 ALA A CA 1
ATOM 812 C C . ALA A 1 103 ? 12.064 -5.339 -10.306 1.00 53.34 103 ALA A C 1
ATOM 814 O O . ALA A 1 103 ? 12.776 -5.114 -9.328 1.00 53.34 103 ALA A O 1
ATOM 815 N N . MET A 1 104 ? 10.907 -6.000 -10.177 1.00 65.75 104 MET A N 1
ATOM 816 C CA . MET A 1 104 ? 10.375 -6.416 -8.877 1.00 65.75 104 MET A CA 1
ATOM 817 C C . MET A 1 104 ? 10.134 -7.912 -8.766 1.00 65.75 104 MET A C 1
ATOM 819 O O . MET A 1 104 ? 9.196 -8.467 -9.328 1.00 65.75 104 MET A O 1
ATOM 823 N N . THR A 1 105 ? 10.968 -8.561 -7.959 1.00 71.12 105 THR A N 1
ATOM 824 C CA . THR A 1 105 ? 10.786 -9.955 -7.545 1.00 71.12 105 THR A CA 1
ATOM 825 C C . THR A 1 105 ? 10.450 -9.986 -6.062 1.00 71.12 105 THR A C 1
ATOM 827 O O . THR A 1 105 ? 11.228 -9.481 -5.252 1.00 71.12 105 THR A O 1
ATOM 830 N N . VAL A 1 106 ? 9.317 -10.587 -5.709 1.00 72.00 106 VAL A N 1
ATOM 831 C CA . VAL A 1 106 ? 8.890 -10.812 -4.319 1.00 72.00 106 VAL A CA 1
ATOM 832 C C . VAL A 1 106 ? 9.819 -11.847 -3.671 1.00 72.00 106 VAL A C 1
ATOM 834 O O . VAL A 1 106 ? 10.038 -12.910 -4.256 1.00 72.00 106 VAL A O 1
ATOM 837 N N . ALA A 1 107 ? 10.398 -11.547 -2.503 1.00 70.88 107 ALA A N 1
ATOM 838 C CA . ALA A 1 107 ? 11.191 -12.527 -1.760 1.00 70.88 107 ALA A CA 1
ATOM 839 C C . ALA A 1 107 ? 10.305 -13.669 -1.226 1.00 70.88 107 ALA A C 1
ATOM 841 O O . ALA A 1 107 ? 9.116 -13.487 -0.973 1.00 70.88 107 ALA A O 1
ATOM 842 N N . ARG A 1 108 ? 10.877 -14.867 -1.058 1.00 58.69 108 ARG A N 1
ATOM 843 C CA . ARG A 1 108 ? 10.178 -15.986 -0.401 1.00 58.69 108 ARG A CA 1
ATOM 844 C C . ARG A 1 108 ? 10.248 -15.799 1.123 1.00 58.69 108 ARG A C 1
ATOM 846 O O . ARG A 1 108 ? 11.273 -15.303 1.590 1.00 58.69 108 ARG A O 1
ATOM 853 N N . PRO A 1 109 ? 9.221 -16.207 1.892 1.00 50.19 109 PRO A N 1
ATOM 854 C CA . PRO A 1 109 ? 9.294 -16.190 3.352 1.00 50.19 109 PRO A CA 1
ATOM 855 C C . PRO A 1 109 ? 10.495 -17.021 3.821 1.00 50.19 109 PRO A C 1
ATOM 857 O O . PRO A 1 109 ? 10.708 -18.121 3.311 1.00 50.19 109 PRO A O 1
ATOM 860 N N . THR A 1 110 ? 11.292 -16.498 4.752 1.00 45.12 110 THR A N 1
ATOM 861 C CA . THR A 1 110 ? 12.480 -17.176 5.306 1.00 45.12 110 THR A CA 1
ATOM 862 C C . THR A 1 110 ? 12.166 -18.021 6.543 1.00 45.12 110 THR A C 1
ATOM 864 O O . THR A 1 110 ? 13.049 -18.236 7.370 1.00 45.12 110 THR A O 1
ATOM 867 N N . TRP A 1 111 ? 10.926 -18.493 6.679 1.00 51.72 111 TRP A N 1
ATOM 868 C CA . TRP A 1 111 ? 10.457 -19.276 7.824 1.00 51.72 111 TRP A CA 1
ATOM 869 C C . TRP A 1 111 ? 9.842 -20.587 7.347 1.00 51.72 111 TRP A C 1
ATOM 871 O O . TRP A 1 111 ? 9.001 -20.524 6.419 1.00 51.72 111 TRP A O 1
#

InterPro domains:
  IPR002882 2-phospho-L-lactate transferase CofD [PF01933] (2-95)
  IPR010115 Phosphoenolpyruvate transferase/2-phospho-L-lactate transferase [PTHR43007] (2-96)
  IPR038136 CofD-like domain superfamily [SSF142338] (2-96)

Secondary structure (DSSP, 8-state):
-B--TT-EEETTEEE-HHHHHHHHHHTT-B-TTTSSSBTT---HHHHHHHHTT---SS----HHHHHHHHHHHHHHHTT--HHHHHHHHHHHH-TTTTS-S----BPPP--

Sequence (111 aa):
MVNIGDDAWIHGLRVCPDLDTCMYTLGGGVDPQRGWGHRDETWHAKEELAHYGVQPDWFQLGDRDLATHLVRTQMLRAGYPLSQITAALCDRWQPGRGCSRSAMTVARPTW

Organism: Mycobacterium kansasii (NCBI:txid1768)

Radius of gyration: 14.23 Å; chains: 1; bounding box: 30×36×36 Å